Protein AF-A0A8B6D5A2-F1 (afdb_monomer_lite)

Organism: Mytilus galloprovincialis (NCBI:txid29158)

pLDDT: mean 82.29, std 14.06, range [38.5, 94.81]

Radius of gyration: 32.0 Å; chains: 1; bounding box: 74×58×94 Å

Secondary structure (DSSP, 8-state):
-----HHHHHHHHHHHHHTTS-HHHHHHHHHS----TTS-HHHHHHHHHHHHHHTT--HHHHHHHHHHHS-HHHHHHHHHH--SSHHHHHHHHHHHHHHHHH-TTTTHHHHHHHHHHHHHHHHHHHHHHHHHHHHHHHHHHHHHHTT--

Structure (mmCIF, N/CA/C/O backbone):
data_AF-A0A8B6D5A2-F1
#
_entry.id   AF-A0A8B6D5A2-F1
#
loop_
_atom_site.group_PDB
_atom_site.id
_atom_site.type_symbol
_atom_site.label_atom_id
_atom_site.label_alt_id
_atom_site.label_comp_id
_atom_site.label_asym_id
_atom_site.label_entity_id
_atom_site.label_seq_id
_atom_site.pdbx_PDB_ins_code
_atom_site.Cartn_x
_atom_site.Cartn_y
_atom_site.Cartn_z
_atom_site.occupancy
_atom_site.B_iso_or_equiv
_atom_site.auth_seq_id
_atom_site.auth_comp_id
_atom_site.auth_asym_id
_atom_site.auth_atom_id
_atom_site.pdbx_PDB_model_num
ATOM 1 N N . MET A 1 1 ? -44.779 -2.965 32.288 1.00 38.50 1 MET A N 1
ATOM 2 C CA . MET A 1 1 ? -44.177 -2.738 30.956 1.00 38.50 1 MET A CA 1
ATOM 3 C C . MET A 1 1 ? -42.713 -2.375 31.142 1.00 38.50 1 MET A C 1
ATOM 5 O O . MET A 1 1 ? -42.399 -1.238 31.474 1.00 38.50 1 MET A O 1
ATOM 9 N N . THR A 1 2 ? -41.824 -3.360 31.059 1.00 49.53 2 THR A N 1
ATOM 10 C CA . THR A 1 2 ? -40.382 -3.176 31.248 1.00 49.53 2 THR A CA 1
ATOM 11 C C . THR A 1 2 ? -39.810 -2.511 30.003 1.00 49.53 2 THR A C 1
ATOM 13 O O . THR A 1 2 ? -39.792 -3.099 28.925 1.00 49.53 2 THR A O 1
ATOM 16 N N . LYS A 1 3 ? -39.382 -1.251 30.139 1.00 54.84 3 LYS A N 1
ATOM 17 C CA . LYS A 1 3 ? -38.598 -0.562 29.112 1.00 54.84 3 LYS A CA 1
ATOM 18 C C . LYS A 1 3 ? -37.304 -1.357 28.961 1.00 54.84 3 LYS A C 1
ATOM 20 O O . LYS A 1 3 ? -36.417 -1.243 29.802 1.00 54.84 3 LYS A O 1
ATOM 25 N N . GLN A 1 4 ? -37.260 -2.253 27.977 1.00 62.84 4 GLN A N 1
ATOM 26 C CA . GLN A 1 4 ? -36.062 -3.021 27.675 1.00 62.84 4 GLN A CA 1
ATOM 27 C C . GLN A 1 4 ? -34.923 -2.024 27.492 1.00 62.84 4 GLN A C 1
ATOM 29 O O . GLN A 1 4 ? -35.067 -1.033 26.774 1.00 62.84 4 GLN A O 1
ATOM 34 N N . SER A 1 5 ? -33.852 -2.239 28.252 1.00 74.81 5 SER A N 1
ATOM 35 C CA . SER A 1 5 ? -32.746 -1.302 28.375 1.00 74.81 5 SER A CA 1
ATOM 36 C C . SER A 1 5 ? -32.260 -0.870 26.993 1.00 74.81 5 SER A C 1
ATOM 38 O O . SER A 1 5 ? -31.976 -1.717 26.145 1.00 74.81 5 SER A O 1
ATOM 40 N N . THR A 1 6 ? -32.131 0.435 26.761 1.00 80.12 6 THR A N 1
ATOM 41 C CA . THR A 1 6 ? -31.599 0.989 25.503 1.00 80.12 6 THR A CA 1
ATOM 42 C C . THR A 1 6 ? -30.229 0.401 25.159 1.00 80.12 6 THR A C 1
ATOM 44 O O . THR A 1 6 ? -29.910 0.226 23.986 1.00 80.12 6 THR A O 1
ATOM 47 N N . SER A 1 7 ? -29.456 -0.001 26.174 1.00 80.81 7 SER A N 1
ATOM 48 C CA . SER A 1 7 ? -28.190 -0.721 26.017 1.00 80.81 7 SER A CA 1
ATOM 49 C C . SER A 1 7 ? -28.343 -2.123 25.420 1.00 80.81 7 SER A C 1
ATOM 51 O O . SER A 1 7 ? -27.508 -2.529 24.618 1.00 80.81 7 SER A O 1
ATOM 53 N N . ALA A 1 8 ? -29.405 -2.858 25.759 1.00 81.62 8 ALA A N 1
ATOM 54 C CA . ALA A 1 8 ? -29.674 -4.182 25.200 1.00 81.62 8 ALA A CA 1
ATOM 55 C C . ALA A 1 8 ? -30.103 -4.081 23.730 1.00 81.62 8 ALA A C 1
ATOM 57 O O . ALA A 1 8 ? -29.672 -4.879 22.902 1.00 81.62 8 ALA A O 1
ATOM 58 N N . LEU A 1 9 ? -30.882 -3.047 23.401 1.00 84.56 9 LEU A N 1
ATOM 59 C CA . LEU A 1 9 ? -31.300 -2.761 22.031 1.00 84.56 9 LEU A CA 1
ATOM 60 C C . LEU A 1 9 ? -30.107 -2.323 21.169 1.00 84.56 9 LEU A C 1
ATOM 62 O O . LEU A 1 9 ? -29.917 -2.845 20.074 1.00 84.56 9 LEU A O 1
ATOM 66 N N . PHE A 1 10 ? -29.243 -1.445 21.691 1.00 84.56 10 PHE A N 1
ATOM 67 C CA . PHE A 1 10 ? -28.005 -1.043 21.019 1.00 84.56 10 PHE A CA 1
ATOM 68 C C . PHE A 1 10 ? -27.033 -2.213 20.829 1.00 84.56 10 PHE A C 1
ATOM 70 O O . PHE A 1 10 ? -26.410 -2.324 19.775 1.00 84.56 10 PHE A O 1
ATOM 77 N N . LYS A 1 11 ? -26.917 -3.106 21.819 1.00 84.88 11 LYS A N 1
ATOM 78 C CA . LYS A 1 11 ? -26.080 -4.306 21.729 1.00 84.88 11 LYS A CA 1
ATOM 79 C C . LYS A 1 11 ? -26.594 -5.270 20.659 1.00 84.88 11 LYS A C 1
ATOM 81 O O . LYS A 1 11 ? -25.824 -5.625 19.776 1.00 84.88 11 LYS A O 1
ATOM 86 N N . GLY A 1 12 ? -27.884 -5.616 20.679 1.00 83.56 12 GLY A N 1
ATOM 87 C CA . GLY A 1 12 ? -28.484 -6.491 19.666 1.00 83.56 12 GLY A CA 1
ATOM 88 C C . GLY A 1 12 ? -28.404 -5.901 18.254 1.00 83.56 12 GLY A C 1
ATOM 89 O O . GLY A 1 12 ? -28.083 -6.611 17.304 1.00 83.56 12 GLY A O 1
ATOM 90 N N . PHE A 1 13 ? -28.595 -4.584 18.125 1.00 81.94 13 PHE A N 1
ATOM 91 C CA . PHE A 1 13 ? -28.392 -3.867 16.866 1.00 81.94 13 PHE A CA 1
ATOM 92 C C . PHE A 1 13 ? -26.928 -3.924 16.413 1.00 81.94 13 PHE A C 1
ATOM 94 O O . PHE A 1 13 ? -26.637 -4.256 15.270 1.00 81.94 13 PHE A O 1
ATOM 101 N N . SER A 1 14 ? -25.983 -3.656 17.310 1.00 79.50 14 SER A N 1
ATOM 102 C CA . SER A 1 14 ? -24.557 -3.732 16.991 1.00 79.50 14 SER A CA 1
ATOM 103 C C . SER A 1 14 ? -24.162 -5.148 16.567 1.00 79.50 14 SER A C 1
ATOM 105 O O . SER A 1 14 ? -23.494 -5.309 15.558 1.00 79.50 14 SER A O 1
ATOM 107 N N . GLU A 1 15 ? -24.623 -6.188 17.256 1.00 79.38 15 GLU A N 1
ATOM 108 C CA . GLU A 1 15 ? -24.318 -7.584 16.919 1.00 79.38 15 GLU A CA 1
ATOM 109 C C . GLU A 1 15 ? -24.914 -8.009 15.564 1.00 79.38 15 GLU A C 1
ATOM 111 O O . GLU A 1 15 ? -24.221 -8.630 14.753 1.00 79.38 15 GLU A O 1
ATOM 116 N N . GLN A 1 16 ? -26.159 -7.625 15.260 1.00 76.38 16 GLN A N 1
ATOM 117 C CA . GLN A 1 16 ? -26.785 -7.929 13.967 1.00 76.38 16 GLN A CA 1
ATOM 118 C C . GLN A 1 16 ? -26.202 -7.123 12.804 1.00 76.38 16 GLN A C 1
ATOM 120 O O . GLN A 1 16 ? -26.057 -7.666 11.715 1.00 76.38 16 GLN A O 1
ATOM 125 N N . PHE A 1 17 ? -25.868 -5.846 13.000 1.00 71.56 17 PHE A N 1
ATOM 126 C CA . PHE A 1 17 ? -25.454 -4.974 11.897 1.00 71.56 17 PHE A CA 1
ATOM 127 C C . PHE A 1 17 ? -23.932 -4.875 11.725 1.00 71.56 17 PHE A C 1
ATOM 129 O O . PHE A 1 17 ? -23.468 -4.666 10.603 1.00 71.56 17 PHE A O 1
ATOM 136 N N . LE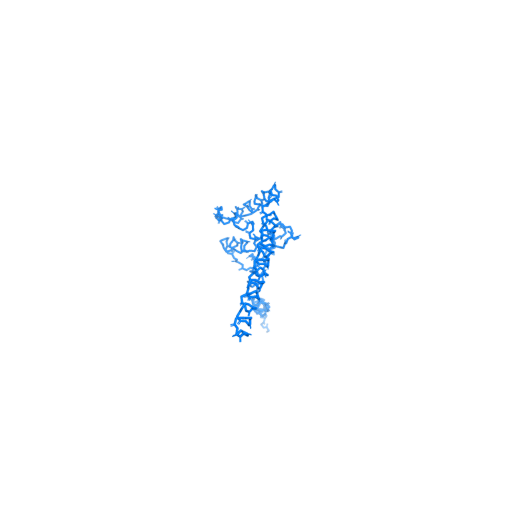U A 1 18 ? -23.130 -5.081 12.776 1.00 67.88 18 LEU A N 1
ATOM 137 C CA . LEU A 1 18 ? -21.670 -5.208 12.640 1.00 67.88 18 LEU A CA 1
ATOM 138 C C . LEU A 1 18 ? -21.273 -6.558 12.030 1.00 67.88 18 LEU A C 1
ATOM 140 O O . LEU A 1 18 ? -20.241 -6.634 11.369 1.00 67.88 18 LEU A O 1
ATOM 144 N N . SER A 1 19 ? -22.098 -7.602 12.182 1.00 62.84 19 SER A N 1
ATOM 145 C CA . SER A 1 19 ? -21.862 -8.910 11.551 1.00 62.84 19 SER A CA 1
ATOM 146 C C . SER A 1 19 ? -22.147 -8.939 10.042 1.00 62.84 19 SER A C 1
ATOM 148 O O . SER A 1 19 ? -21.672 -9.844 9.359 1.00 62.84 19 SER A O 1
ATOM 150 N N . LEU A 1 20 ? -22.847 -7.934 9.489 1.00 67.00 20 LEU A N 1
ATOM 151 C CA . LEU A 1 20 ? -23.211 -7.879 8.062 1.00 67.00 20 LEU A CA 1
ATOM 152 C C . LEU A 1 20 ? -22.012 -7.777 7.116 1.00 67.00 20 LEU A C 1
ATOM 154 O O . LEU A 1 20 ? -22.116 -8.163 5.952 1.00 67.00 20 LEU A O 1
ATOM 158 N N . ARG A 1 21 ? -20.874 -7.250 7.582 1.00 71.56 21 ARG A N 1
ATOM 159 C CA . ARG A 1 21 ? -19.615 -7.348 6.842 1.00 71.56 21 ARG A CA 1
ATOM 160 C C . ARG A 1 21 ? -18.586 -8.071 7.690 1.00 71.56 21 ARG A C 1
ATOM 162 O O . ARG A 1 21 ? -18.093 -7.484 8.651 1.00 71.56 21 ARG A O 1
ATOM 169 N N . PRO A 1 22 ? -18.225 -9.307 7.328 1.00 82.75 22 PRO A N 1
ATOM 170 C CA . PRO A 1 22 ? -17.275 -10.046 8.123 1.00 82.75 22 PRO A CA 1
ATOM 171 C C . PRO A 1 22 ? -15.889 -9.401 8.013 1.00 82.75 22 PRO A C 1
ATOM 173 O O . PRO A 1 22 ? -15.478 -8.941 6.944 1.00 82.75 22 PRO A O 1
ATOM 176 N N . THR A 1 23 ? -15.158 -9.374 9.126 1.00 84.38 23 THR A N 1
ATOM 177 C CA . THR A 1 23 ? -13.836 -8.738 9.233 1.00 84.38 23 THR A CA 1
ATOM 178 C C . THR A 1 23 ? -12.860 -9.240 8.167 1.00 84.38 23 THR A C 1
ATOM 180 O O . THR A 1 23 ? -12.144 -8.433 7.580 1.00 84.38 23 THR A O 1
ATOM 183 N N . TRP A 1 24 ? -12.901 -10.537 7.834 1.00 86.44 24 TRP A N 1
ATOM 184 C CA . TRP A 1 24 ? -12.041 -11.138 6.806 1.00 86.44 24 TRP A CA 1
ATOM 185 C C . TRP A 1 24 ? -12.204 -10.483 5.427 1.00 86.44 24 TRP A C 1
ATOM 187 O O . TRP A 1 24 ? -11.231 -10.334 4.696 1.00 86.44 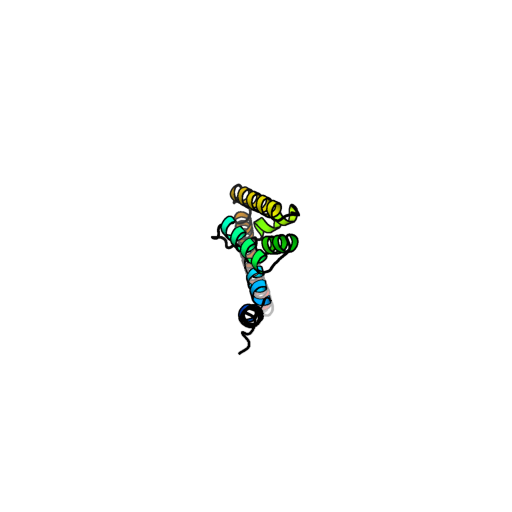24 TRP A O 1
ATOM 197 N N . MET A 1 25 ? -13.410 -10.022 5.079 1.00 90.25 25 MET A N 1
ATOM 198 C CA . MET A 1 25 ? -13.661 -9.353 3.799 1.00 90.25 25 MET A CA 1
ATOM 199 C C . MET A 1 25 ? -13.019 -7.964 3.772 1.00 90.25 25 MET A C 1
ATOM 201 O O . MET A 1 25 ? -12.493 -7.530 2.750 1.00 90.25 25 MET A O 1
ATOM 205 N N . LEU A 1 26 ? -13.038 -7.255 4.903 1.00 89.25 26 LEU A N 1
ATOM 206 C CA . LEU A 1 26 ? -12.363 -5.965 5.034 1.00 89.25 26 LEU A CA 1
ATOM 207 C C . LEU A 1 26 ? -10.836 -6.129 4.992 1.00 89.25 26 LEU A C 1
ATOM 209 O O . LEU A 1 26 ? -10.158 -5.283 4.413 1.00 89.25 26 LEU A O 1
ATOM 213 N N . GLU A 1 27 ? -10.301 -7.209 5.566 1.00 91.00 27 GLU A N 1
ATOM 214 C CA . GLU A 1 27 ? -8.875 -7.545 5.477 1.00 91.00 27 GLU A CA 1
ATOM 215 C C . GLU A 1 27 ? -8.459 -7.889 4.050 1.00 91.00 27 GLU A C 1
ATOM 217 O O . GLU A 1 27 ? -7.459 -7.365 3.562 1.00 91.00 27 GLU A O 1
ATOM 222 N N . GLN A 1 28 ? -9.250 -8.698 3.347 1.00 91.88 28 GLN A N 1
ATOM 223 C CA . GLN A 1 28 ? -9.013 -8.991 1.937 1.00 91.88 28 GLN A CA 1
ATOM 224 C C . GLN A 1 28 ? -8.961 -7.697 1.113 1.00 91.88 28 GLN A C 1
ATOM 226 O O . GLN A 1 28 ? -7.990 -7.464 0.399 1.00 91.88 28 GLN A O 1
ATOM 231 N N . GLN A 1 29 ? -9.926 -6.792 1.305 1.00 91.75 29 GLN A N 1
ATOM 232 C CA . GLN A 1 29 ? -9.942 -5.487 0.636 1.00 91.75 29 GLN A CA 1
ATOM 233 C C . GLN A 1 29 ? -8.749 -4.587 0.991 1.00 91.75 29 GLN A C 1
ATOM 235 O O . GLN A 1 29 ? -8.400 -3.704 0.210 1.00 91.75 29 GLN A O 1
ATOM 240 N N . LEU A 1 30 ? -8.159 -4.741 2.180 1.00 92.81 30 LEU A N 1
ATOM 241 C CA . LEU A 1 30 ? -6.935 -4.034 2.555 1.00 92.81 30 LEU A CA 1
ATOM 242 C C . LEU A 1 30 ? -5.733 -4.593 1.785 1.00 92.81 30 LEU A C 1
ATOM 244 O O . LEU A 1 30 ? -4.935 -3.818 1.272 1.00 92.81 30 LEU A O 1
ATOM 248 N N . TYR A 1 31 ? -5.611 -5.917 1.691 1.00 91.19 31 TYR A N 1
ATOM 249 C CA . TYR A 1 31 ? -4.454 -6.567 1.069 1.00 91.19 31 TYR A CA 1
ATOM 250 C C . TYR A 1 31 ? -4.518 -6.659 -0.459 1.00 91.19 31 TYR A C 1
ATOM 252 O O . TYR A 1 31 ? -3.474 -6.821 -1.092 1.00 91.19 31 TYR A O 1
ATOM 260 N N . GLU A 1 32 ? -5.706 -6.543 -1.050 1.00 91.69 32 GLU A N 1
ATOM 261 C CA . GLU A 1 32 ? -5.900 -6.365 -2.495 1.00 91.69 32 GLU A CA 1
ATOM 262 C C . GLU A 1 32 ? -5.592 -4.937 -2.951 1.00 91.69 32 GLU A C 1
ATOM 264 O O . GLU A 1 32 ? -5.322 -4.706 -4.129 1.00 91.69 32 GLU A O 1
ATOM 269 N N . ARG A 1 33 ? -5.622 -3.960 -2.037 1.00 90.94 33 ARG A N 1
ATOM 270 C CA . ARG A 1 33 ? -5.365 -2.569 -2.393 1.00 90.94 33 ARG A CA 1
ATOM 271 C C . ARG A 1 33 ? -3.881 -2.378 -2.707 1.00 90.94 33 ARG A C 1
ATOM 273 O O . ARG A 1 33 ? -3.039 -2.374 -1.815 1.00 90.94 33 ARG A O 1
ATOM 280 N N . SER A 1 34 ? -3.584 -2.145 -3.980 1.00 90.75 34 SER A N 1
ATOM 281 C CA . SER A 1 34 ? -2.277 -1.695 -4.461 1.00 90.75 34 SER A CA 1
ATOM 282 C C . SER A 1 34 ? -2.358 -0.283 -5.031 1.00 90.75 34 SER A C 1
ATOM 284 O O . SER A 1 34 ? -3.395 0.103 -5.572 1.00 90.75 34 SER A O 1
ATOM 286 N N . LEU A 1 35 ? -1.271 0.480 -4.937 1.00 88.12 35 LEU A N 1
ATOM 287 C CA . LEU A 1 35 ? -1.119 1.767 -5.609 1.00 88.12 35 LEU A CA 1
ATOM 288 C C . LEU A 1 35 ? -1.081 1.532 -7.127 1.00 88.12 35 LEU A C 1
ATOM 290 O O . LEU A 1 35 ? -0.185 0.849 -7.626 1.00 88.12 35 LEU A O 1
ATOM 294 N N . SER A 1 36 ? -2.069 2.064 -7.846 1.00 80.62 36 SER A N 1
ATOM 295 C CA . SER A 1 36 ? -2.100 2.020 -9.311 1.00 80.62 36 SER A CA 1
ATOM 296 C C . SER A 1 36 ? -1.168 3.082 -9.895 1.00 80.62 36 SER A C 1
ATOM 298 O O . SER A 1 36 ? -0.931 4.108 -9.263 1.00 80.62 36 SER A O 1
ATOM 300 N N . SER A 1 37 ? -0.669 2.880 -11.118 1.00 67.81 37 SER A N 1
ATOM 301 C CA . SER A 1 37 ? 0.244 3.818 -11.795 1.00 67.81 37 SER A CA 1
ATOM 302 C C . SER A 1 37 ? -0.345 5.218 -12.024 1.00 67.81 37 SER A C 1
ATOM 304 O O . SER A 1 37 ? 0.414 6.145 -12.285 1.00 67.81 37 SER A O 1
ATOM 306 N N . GLY A 1 38 ? -1.672 5.373 -11.938 1.00 69.81 38 GLY A N 1
ATOM 307 C CA . GLY A 1 38 ? -2.368 6.662 -12.035 1.00 69.81 38 GLY A CA 1
ATOM 308 C C . GLY A 1 38 ? -2.861 7.238 -10.703 1.00 69.81 38 GLY A C 1
ATOM 309 O O . GLY A 1 38 ? -3.306 8.382 -10.682 1.00 69.81 38 GLY A O 1
ATOM 310 N N . ASP A 1 39 ? -2.785 6.479 -9.606 1.00 76.25 39 ASP A N 1
ATOM 311 C CA . ASP A 1 39 ? -3.247 6.943 -8.295 1.00 76.25 39 ASP A CA 1
ATOM 312 C C . ASP A 1 39 ? -2.147 7.774 -7.618 1.00 76.25 39 ASP A C 1
ATOM 314 O O . ASP A 1 39 ? -0.967 7.411 -7.621 1.00 76.25 39 ASP A O 1
ATOM 318 N N . GLY A 1 40 ? -2.531 8.875 -6.972 1.00 86.62 40 GLY A N 1
ATOM 319 C CA . GLY A 1 40 ? -1.606 9.664 -6.162 1.00 86.62 40 GLY A CA 1
ATOM 320 C C . GLY A 1 40 ? -1.182 8.917 -4.892 1.00 86.62 40 GLY A C 1
ATOM 321 O O . GLY A 1 40 ? -2.010 8.312 -4.205 1.00 86.62 40 GLY A O 1
ATOM 322 N N . LEU A 1 41 ? 0.101 9.008 -4.522 1.00 90.38 41 LEU A N 1
ATOM 323 C CA . LEU A 1 41 ? 0.625 8.384 -3.297 1.00 90.38 41 LEU A CA 1
ATOM 324 C C . LEU A 1 41 ? -0.137 8.847 -2.042 1.00 90.38 41 LEU A C 1
ATOM 326 O O . LEU A 1 41 ? -0.436 8.034 -1.171 1.00 90.38 41 LEU A O 1
ATOM 330 N N . GLU A 1 42 ? -0.499 10.129 -1.961 1.00 91.56 42 GLU A N 1
ATOM 331 C CA . GLU A 1 42 ? -1.231 10.700 -0.819 1.00 91.56 42 GLU A CA 1
ATOM 332 C C . GLU A 1 42 ? -2.653 10.141 -0.670 1.00 91.56 42 GLU A C 1
ATOM 334 O O . GLU A 1 42 ? -3.122 9.892 0.447 1.00 91.56 42 GLU A O 1
ATOM 339 N N . GLU A 1 43 ? -3.334 9.887 -1.789 1.00 92.12 43 GLU A N 1
ATOM 340 C CA . GLU A 1 43 ? -4.661 9.271 -1.782 1.00 92.12 43 GLU A CA 1
ATOM 341 C C . GLU A 1 43 ? -4.577 7.826 -1.283 1.00 92.12 43 GLU A C 1
ATOM 343 O O . GLU A 1 43 ? -5.349 7.409 -0.415 1.00 92.12 43 GLU A O 1
ATOM 348 N N . TYR A 1 44 ? -3.571 7.084 -1.749 1.00 93.19 44 TYR A N 1
ATOM 349 C CA . TYR A 1 44 ? -3.298 5.732 -1.275 1.00 93.19 44 TYR A CA 1
ATOM 350 C C . TYR A 1 44 ? -2.943 5.689 0.218 1.00 93.19 44 TYR A C 1
ATOM 352 O O . TYR A 1 44 ? -3.497 4.864 0.947 1.00 93.19 44 TYR A O 1
ATOM 360 N N . ILE A 1 45 ? -2.085 6.594 0.706 1.00 93.56 45 ILE A N 1
ATOM 361 C CA . ILE A 1 45 ? -1.745 6.701 2.136 1.00 93.56 45 ILE A CA 1
ATOM 362 C C . ILE A 1 45 ? -3.014 6.904 2.969 1.00 93.56 45 ILE A C 1
ATOM 364 O O . ILE A 1 45 ? -3.225 6.208 3.967 1.00 93.56 45 ILE A O 1
ATOM 368 N N . THR A 1 46 ? -3.871 7.831 2.542 1.00 93.81 46 THR A N 1
ATOM 369 C CA . THR A 1 46 ? -5.118 8.154 3.243 1.00 93.81 46 THR A CA 1
ATOM 370 C C . THR A 1 46 ? -6.078 6.962 3.249 1.00 93.81 46 THR A C 1
ATOM 372 O O . THR A 1 46 ? -6.672 6.647 4.286 1.00 93.81 46 THR A O 1
ATOM 375 N N . ASP A 1 47 ? -6.207 6.249 2.126 1.00 93.19 47 ASP A N 1
ATOM 376 C CA . ASP A 1 47 ? -7.075 5.074 2.029 1.00 93.19 47 ASP A CA 1
ATOM 377 C C . ASP A 1 47 ? -6.582 3.918 2.913 1.00 93.19 47 ASP A C 1
ATOM 379 O O . ASP A 1 47 ? -7.373 3.339 3.665 1.00 93.19 47 ASP A O 1
ATOM 383 N N . ILE A 1 48 ? -5.275 3.627 2.908 1.00 94.06 48 ILE A N 1
ATOM 384 C CA . ILE A 1 48 ? -4.675 2.601 3.774 1.00 94.06 48 ILE A CA 1
ATOM 385 C C . ILE A 1 48 ? -4.862 2.957 5.249 1.00 94.06 48 ILE A C 1
ATOM 387 O O . ILE A 1 48 ? -5.340 2.121 6.017 1.00 94.06 48 ILE A O 1
ATOM 391 N N . GLN A 1 49 ? -4.585 4.201 5.655 1.00 93.69 49 GLN A N 1
ATOM 392 C CA . GLN A 1 49 ? -4.810 4.636 7.038 1.00 93.69 49 GLN A CA 1
ATOM 393 C C . GLN A 1 49 ? -6.266 4.452 7.465 1.00 93.69 49 GLN A C 1
ATOM 395 O O . GLN A 1 49 ? -6.543 3.955 8.559 1.00 93.69 49 GLN A O 1
ATOM 400 N N . ARG A 1 50 ? -7.214 4.838 6.608 1.00 93.44 50 ARG A N 1
ATOM 401 C CA . ARG A 1 50 ? -8.646 4.707 6.882 1.00 93.44 50 ARG A CA 1
ATOM 402 C C . ARG A 1 50 ? -9.058 3.242 7.047 1.00 93.44 50 ARG A C 1
ATOM 404 O O . ARG A 1 50 ? -9.819 2.924 7.962 1.00 93.44 50 ARG A O 1
ATOM 411 N N . ARG A 1 51 ? -8.553 2.346 6.195 1.00 92.75 51 ARG A N 1
ATOM 412 C CA . ARG A 1 51 ? -8.836 0.901 6.255 1.00 92.75 51 ARG A CA 1
ATOM 413 C C . ARG A 1 51 ? -8.216 0.245 7.485 1.00 92.75 51 ARG A C 1
ATOM 415 O O . ARG A 1 51 ? -8.916 -0.478 8.190 1.00 92.75 51 ARG A O 1
ATOM 422 N N . CYS A 1 52 ? -6.959 0.553 7.793 1.00 92.88 52 CYS A N 1
ATOM 423 C CA . CYS A 1 52 ? -6.278 0.041 8.982 1.00 92.88 52 CYS A CA 1
ATOM 424 C C . CYS A 1 52 ? -6.956 0.506 10.277 1.00 92.88 52 CYS A C 1
ATOM 426 O O . CYS A 1 52 ? -7.168 -0.310 11.172 1.00 92.88 52 CYS A O 1
ATOM 428 N N . LYS A 1 53 ? -7.401 1.772 10.350 1.00 91.31 53 LYS A N 1
ATOM 429 C CA . LYS A 1 53 ? -8.201 2.277 11.481 1.00 91.31 53 LYS A CA 1
ATOM 430 C C . LYS A 1 53 ? -9.520 1.524 11.643 1.00 91.31 53 LYS A C 1
ATOM 432 O O . LYS A 1 53 ? -9.902 1.207 12.762 1.00 91.31 53 LYS A O 1
ATOM 437 N N . LYS A 1 54 ? -10.204 1.208 10.539 1.00 89.38 54 LYS A N 1
ATOM 438 C CA . LYS A 1 54 ? -11.466 0.450 10.564 1.00 89.38 54 LYS A CA 1
ATOM 439 C C . LYS A 1 54 ? -11.285 -0.994 11.050 1.00 89.38 54 LYS A C 1
ATOM 441 O O . LYS A 1 54 ? -12.206 -1.560 11.628 1.00 89.38 54 LYS A O 1
ATOM 446 N N . LEU A 1 55 ? -10.117 -1.575 10.798 1.00 89.81 55 LEU A N 1
ATOM 447 C CA . LEU A 1 55 ? -9.743 -2.934 11.189 1.00 89.81 55 LEU A CA 1
ATOM 448 C C . LEU A 1 55 ? -8.999 -3.003 12.533 1.00 89.81 55 LEU A C 1
ATOM 450 O O . LEU A 1 55 ? -8.574 -4.087 12.916 1.00 89.81 55 LEU A O 1
ATOM 454 N N . PHE A 1 56 ? -8.823 -1.872 13.230 1.00 89.69 56 PHE A N 1
ATOM 455 C CA . PHE A 1 56 ? -8.055 -1.775 14.480 1.00 89.69 56 PHE A CA 1
ATOM 456 C C . PHE A 1 56 ? -6.641 -2.376 14.381 1.00 89.69 56 PHE A C 1
ATOM 458 O O . PHE A 1 56 ? -6.153 -3.006 15.317 1.00 89.69 56 PHE A O 1
ATOM 465 N N . LYS A 1 57 ? -5.979 -2.188 13.233 1.00 91.12 57 LYS A N 1
ATOM 466 C CA . LYS A 1 57 ? -4.621 -2.690 13.003 1.00 91.12 57 LYS A CA 1
ATOM 467 C C . LYS A 1 57 ? -3.594 -1.914 13.819 1.00 91.12 57 LYS A C 1
ATOM 469 O O . LYS A 1 57 ? -3.706 -0.704 14.010 1.00 91.12 57 LYS A O 1
ATOM 474 N N . THR A 1 58 ? -2.563 -2.623 14.259 1.00 92.25 58 THR A N 1
ATOM 475 C CA . THR A 1 58 ? -1.382 -2.036 14.895 1.00 92.25 58 THR A CA 1
ATOM 476 C C . THR A 1 58 ? -0.543 -1.255 13.882 1.00 92.25 58 THR A C 1
ATOM 478 O O . THR A 1 58 ? -0.664 -1.437 12.665 1.00 92.25 58 THR A O 1
ATOM 481 N N . ASP A 1 59 ? 0.359 -0.402 14.368 1.00 90.19 59 ASP A N 1
ATOM 482 C CA . ASP A 1 59 ? 1.240 0.381 13.494 1.00 90.19 59 ASP A CA 1
ATOM 483 C C . ASP A 1 59 ? 2.138 -0.523 12.631 1.00 90.19 59 ASP A C 1
ATOM 485 O O . ASP A 1 59 ? 2.288 -0.293 11.433 1.00 90.19 59 ASP A O 1
ATOM 489 N N . ARG A 1 60 ? 2.630 -1.638 13.193 1.00 91.50 60 ARG A N 1
ATOM 490 C CA . ARG A 1 60 ? 3.423 -2.642 12.459 1.00 91.50 60 ARG A CA 1
ATOM 491 C C . ARG A 1 60 ? 2.640 -3.304 11.328 1.00 91.50 60 ARG A C 1
ATOM 493 O O . ARG A 1 60 ? 3.154 -3.468 10.219 1.00 91.50 60 ARG A O 1
ATOM 500 N N . GLU A 1 61 ? 1.393 -3.685 11.591 1.00 92.44 61 GLU A N 1
ATOM 501 C CA . GLU A 1 61 ? 0.519 -4.253 10.561 1.00 92.44 61 GLU A CA 1
ATOM 502 C C . GLU A 1 61 ? 0.191 -3.217 9.485 1.00 92.44 61 GLU A C 1
ATOM 504 O O . GLU A 1 61 ? 0.154 -3.548 8.301 1.00 92.44 61 GLU A O 1
ATOM 509 N N . THR A 1 62 ? 0.015 -1.957 9.884 1.00 93.81 62 THR A N 1
ATOM 510 C CA . THR A 1 62 ? -0.256 -0.842 8.972 1.00 93.81 62 THR A CA 1
ATOM 511 C C . THR A 1 62 ? 0.928 -0.585 8.041 1.00 93.81 62 THR A C 1
ATOM 513 O O . THR A 1 62 ? 0.732 -0.465 6.832 1.00 93.81 62 THR A O 1
ATOM 516 N N . VAL A 1 63 ? 2.157 -0.583 8.567 1.00 94.50 63 VAL A N 1
ATOM 517 C CA . VAL A 1 63 ? 3.393 -0.504 7.769 1.00 94.50 63 VAL A CA 1
ATOM 518 C C . VAL A 1 63 ? 3.475 -1.672 6.786 1.00 94.50 63 VAL A C 1
ATOM 520 O O . VAL A 1 63 ? 3.714 -1.468 5.598 1.00 94.50 63 VAL A O 1
ATOM 523 N N . THR A 1 64 ? 3.211 -2.893 7.250 1.00 93.25 64 THR A N 1
ATOM 524 C CA . THR A 1 64 ? 3.275 -4.097 6.407 1.00 93.25 64 THR A CA 1
ATOM 525 C C . THR A 1 64 ? 2.248 -4.053 5.271 1.00 93.25 64 THR A C 1
ATOM 527 O O . THR A 1 64 ? 2.585 -4.330 4.119 1.00 93.25 64 THR A O 1
ATOM 530 N N . ALA A 1 65 ? 1.003 -3.672 5.576 1.00 92.88 65 ALA A N 1
ATOM 531 C CA . ALA A 1 65 ? -0.058 -3.519 4.584 1.00 92.88 65 ALA A CA 1
ATOM 532 C C . ALA A 1 65 ? 0.290 -2.438 3.551 1.00 92.88 65 ALA A C 1
ATOM 534 O O . ALA A 1 65 ? 0.151 -2.663 2.350 1.00 92.88 65 ALA A O 1
ATOM 535 N N . PHE A 1 66 ? 0.822 -1.305 4.012 1.00 94.81 66 PHE A N 1
ATOM 536 C CA . PHE A 1 66 ? 1.256 -0.214 3.148 1.00 94.81 66 PHE A CA 1
ATOM 537 C C . PHE A 1 66 ? 2.365 -0.635 2.191 1.00 94.81 66 PHE A C 1
ATOM 539 O O . PHE A 1 66 ? 2.199 -0.470 0.984 1.00 94.81 66 PHE A O 1
ATOM 546 N N . ILE A 1 67 ? 3.447 -1.230 2.706 1.00 93.75 67 ILE A N 1
ATOM 547 C CA . ILE A 1 67 ? 4.593 -1.681 1.906 1.00 93.75 67 ILE A CA 1
ATOM 548 C C . ILE A 1 67 ? 4.159 -2.710 0.859 1.00 93.75 67 ILE A C 1
ATOM 550 O O . ILE A 1 67 ? 4.619 -2.661 -0.281 1.00 93.75 67 ILE A O 1
ATOM 554 N N . ARG A 1 68 ? 3.260 -3.634 1.219 1.00 93.00 68 ARG A N 1
ATOM 555 C CA . ARG A 1 68 ? 2.782 -4.681 0.308 1.00 93.00 68 ARG A CA 1
ATOM 556 C C . ARG A 1 68 ? 2.107 -4.106 -0.935 1.00 93.00 68 ARG A C 1
ATOM 558 O O . ARG A 1 68 ? 2.372 -4.613 -2.025 1.00 93.00 68 ARG A O 1
ATOM 565 N N . GLY A 1 69 ? 1.268 -3.085 -0.763 1.00 91.94 69 GLY A N 1
ATOM 566 C CA . GLY A 1 69 ? 0.533 -2.453 -1.858 1.00 91.94 69 GLY A CA 1
ATOM 567 C C . GLY A 1 69 ? 1.337 -1.421 -2.656 1.00 91.94 69 GLY A C 1
ATOM 568 O O . GLY A 1 69 ? 0.822 -0.905 -3.644 1.00 91.94 69 GLY A O 1
ATOM 569 N N . LEU A 1 70 ? 2.589 -1.124 -2.284 1.00 92.38 70 LEU A N 1
ATOM 570 C CA . LEU A 1 70 ? 3.455 -0.253 -3.085 1.00 92.38 70 LEU A CA 1
ATOM 571 C C . LEU A 1 70 ? 3.921 -0.945 -4.383 1.00 92.38 70 LEU A C 1
ATOM 573 O O . LEU A 1 70 ? 4.141 -2.163 -4.387 1.00 92.38 70 LEU A O 1
ATOM 577 N N . PRO A 1 71 ? 4.156 -0.179 -5.469 1.00 90.31 71 PRO A N 1
ATOM 578 C CA . PRO A 1 71 ? 4.741 -0.701 -6.701 1.00 90.31 71 PRO A CA 1
ATOM 579 C C . PRO A 1 71 ? 6.123 -1.295 -6.428 1.00 90.31 71 PRO A C 1
ATOM 581 O O . PRO A 1 71 ? 6.839 -0.806 -5.556 1.00 90.31 71 PRO A O 1
ATOM 584 N N . ALA A 1 72 ? 6.527 -2.320 -7.183 1.00 88.56 72 ALA A N 1
ATOM 585 C CA . ALA A 1 72 ? 7.768 -3.055 -6.921 1.00 88.56 72 ALA A CA 1
ATOM 586 C C . ALA A 1 72 ? 9.013 -2.148 -6.836 1.00 88.56 72 ALA A C 1
ATOM 588 O O . ALA A 1 72 ? 9.832 -2.334 -5.935 1.00 88.56 72 ALA A O 1
ATOM 589 N N . SER A 1 73 ? 9.102 -1.141 -7.710 1.00 86.62 73 SER A N 1
ATOM 590 C CA . SER A 1 73 ? 10.184 -0.151 -7.751 1.00 86.62 73 SER A CA 1
ATOM 591 C C . SER A 1 73 ? 10.315 0.640 -6.444 1.00 86.62 73 SER A C 1
ATOM 593 O O . SER A 1 73 ? 11.393 0.720 -5.863 1.00 86.62 73 SER A O 1
ATOM 595 N N . VAL A 1 74 ? 9.201 1.164 -5.932 1.00 90.56 74 VAL A N 1
ATOM 596 C CA . VAL A 1 74 ? 9.146 1.915 -4.667 1.00 90.56 74 VAL A CA 1
ATOM 597 C C . VAL A 1 74 ? 9.307 0.978 -3.469 1.00 90.56 74 VAL A C 1
ATOM 599 O O . VAL A 1 74 ? 10.003 1.288 -2.504 1.00 90.56 74 VAL A O 1
ATOM 602 N N . ARG A 1 75 ? 8.672 -0.195 -3.528 1.00 92.50 75 ARG A N 1
ATOM 603 C CA . ARG A 1 75 ? 8.635 -1.178 -2.445 1.00 92.50 75 ARG A CA 1
ATOM 604 C C . ARG A 1 75 ? 10.034 -1.643 -2.054 1.00 92.50 75 ARG A C 1
ATOM 606 O O . ARG A 1 75 ? 10.334 -1.672 -0.867 1.00 92.50 75 ARG A O 1
ATOM 613 N N . LEU A 1 76 ? 10.889 -1.961 -3.027 1.00 90.75 76 LEU A N 1
ATOM 614 C CA . LEU A 1 76 ? 12.279 -2.368 -2.781 1.00 90.75 76 LEU A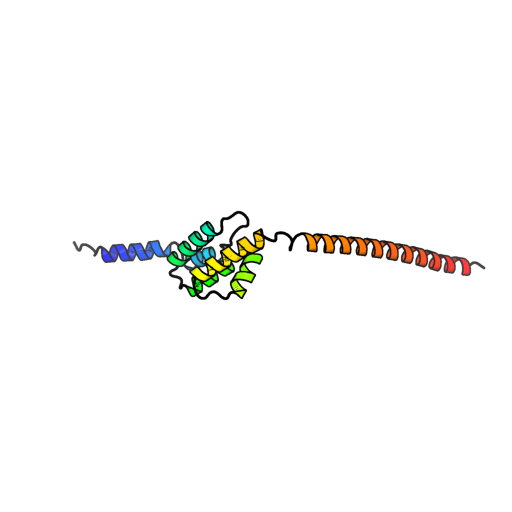 CA 1
ATOM 615 C C . LEU A 1 76 ? 13.050 -1.315 -1.974 1.00 90.75 76 LEU A C 1
ATOM 617 O O . LEU A 1 76 ? 13.695 -1.653 -0.982 1.00 90.75 76 LEU A O 1
ATOM 621 N N . PHE A 1 77 ? 12.915 -0.041 -2.345 1.00 91.50 77 PHE A N 1
ATOM 622 C CA . PHE A 1 77 ? 13.569 1.063 -1.646 1.00 91.50 77 PHE A CA 1
ATOM 623 C C . PHE A 1 77 ? 13.076 1.206 -0.201 1.00 91.50 77 PHE A C 1
ATOM 625 O O . PHE A 1 77 ? 13.872 1.348 0.727 1.00 91.50 77 PHE A O 1
ATOM 632 N N . VAL A 1 78 ? 11.760 1.128 0.010 1.00 93.06 78 VAL A N 1
ATOM 633 C CA . VAL A 1 78 ? 11.173 1.238 1.352 1.00 93.06 78 VAL A CA 1
ATOM 634 C C . VAL A 1 78 ? 11.572 0.047 2.227 1.00 93.06 78 VAL A C 1
ATOM 636 O O . VAL A 1 78 ? 11.933 0.249 3.384 1.00 93.06 78 VAL A O 1
ATOM 639 N N . LEU A 1 79 ? 11.585 -1.181 1.690 1.00 92.62 79 LEU A N 1
ATOM 640 C CA . LEU A 1 79 ? 12.075 -2.355 2.426 1.00 92.62 79 LEU A CA 1
ATOM 641 C C . LEU A 1 79 ? 13.536 -2.191 2.849 1.00 92.62 79 LEU A C 1
ATOM 643 O O . LEU A 1 79 ? 13.877 -2.518 3.983 1.00 92.62 79 LEU A O 1
ATOM 647 N N . GLN A 1 80 ? 14.387 -1.662 1.967 1.00 91.81 80 GLN A N 1
ATOM 648 C CA . GLN A 1 80 ? 15.801 -1.442 2.267 1.00 91.81 80 GLN A CA 1
ATOM 649 C C . GLN A 1 80 ? 16.004 -0.451 3.422 1.00 91.81 80 GLN A C 1
ATOM 651 O O . GLN A 1 80 ? 16.941 -0.599 4.204 1.00 91.81 80 GLN A O 1
ATOM 656 N N . LYS A 1 81 ? 15.125 0.550 3.548 1.00 90.88 81 LYS A N 1
ATOM 657 C CA . LYS A 1 81 ? 15.148 1.512 4.659 1.00 90.88 81 LYS A CA 1
ATOM 658 C C . LYS A 1 81 ? 14.634 0.935 5.978 1.00 90.88 81 LYS A C 1
ATOM 660 O O . LYS A 1 81 ? 14.973 1.480 7.020 1.00 90.88 81 LYS A O 1
ATOM 665 N N . ASN A 1 82 ? 13.887 -0.170 5.935 1.00 91.69 82 ASN A N 1
ATOM 666 C CA . ASN A 1 82 ? 13.337 -0.872 7.097 1.00 91.69 82 ASN A CA 1
ATOM 667 C C . ASN A 1 82 ? 12.640 0.070 8.108 1.00 91.69 82 ASN A C 1
ATOM 669 O O . ASN A 1 82 ? 13.092 0.198 9.251 1.00 91.69 82 ASN A O 1
ATOM 673 N N . PRO A 1 83 ? 11.560 0.757 7.688 1.00 91.50 83 PRO A N 1
ATOM 674 C CA . PRO A 1 83 ? 10.880 1.733 8.527 1.00 91.50 83 PRO A CA 1
ATOM 675 C C . PRO A 1 83 ? 10.218 1.067 9.737 1.00 91.50 83 PRO A C 1
ATOM 677 O O . PRO A 1 83 ? 9.547 0.040 9.607 1.00 91.50 83 PRO A O 1
ATOM 680 N N . LYS A 1 84 ? 10.364 1.682 10.914 1.00 91.25 84 LYS A N 1
ATOM 681 C CA . LYS A 1 84 ? 9.757 1.192 12.165 1.00 91.25 84 LYS A CA 1
ATOM 682 C C . LYS A 1 84 ? 8.328 1.685 12.344 1.00 91.25 84 LYS A C 1
ATOM 684 O O . LYS A 1 84 ? 7.490 0.950 12.864 1.00 91.25 84 LYS A O 1
ATOM 689 N N . ASP A 1 85 ? 8.076 2.901 11.869 1.00 93.31 85 ASP A N 1
ATOM 690 C CA . ASP A 1 85 ? 6.812 3.606 12.033 1.00 93.31 85 ASP A CA 1
ATOM 691 C C . ASP A 1 85 ? 6.166 3.919 10.684 1.00 93.31 85 ASP A C 1
ATOM 693 O O . ASP A 1 85 ? 6.827 4.068 9.650 1.00 93.31 85 ASP A O 1
ATOM 697 N N . PHE A 1 86 ? 4.849 4.123 10.702 1.00 92.12 86 PHE A N 1
ATOM 698 C CA . PHE A 1 86 ? 4.106 4.452 9.488 1.00 92.12 86 PHE A CA 1
ATOM 699 C C . PHE A 1 86 ? 4.573 5.759 8.829 1.00 92.12 86 PHE A C 1
ATOM 701 O O . PHE A 1 86 ? 4.640 5.865 7.605 1.00 92.12 86 PHE A O 1
ATOM 708 N N . LYS A 1 87 ? 4.955 6.756 9.636 1.00 93.38 87 LYS A N 1
ATOM 709 C CA . LYS A 1 87 ? 5.471 8.043 9.141 1.00 93.38 87 LYS A CA 1
ATOM 710 C C . LYS A 1 87 ? 6.790 7.887 8.384 1.00 93.38 87 LYS A C 1
ATOM 712 O O . LYS A 1 87 ? 6.972 8.513 7.344 1.00 93.38 87 LYS A O 1
ATOM 717 N N . GLU A 1 88 ? 7.682 7.042 8.889 1.00 93.94 88 GLU A N 1
ATOM 718 C CA . GLU A 1 88 ? 8.978 6.764 8.266 1.00 93.94 88 GLU A CA 1
ATOM 719 C C . GLU A 1 88 ? 8.799 6.011 6.940 1.00 93.94 88 GLU A C 1
ATOM 721 O O . GLU A 1 88 ? 9.464 6.317 5.946 1.00 93.94 88 GLU A O 1
ATOM 726 N N . ALA A 1 89 ? 7.831 5.089 6.888 1.00 93.62 89 ALA A N 1
ATOM 727 C CA . ALA A 1 89 ? 7.465 4.391 5.660 1.00 93.62 89 ALA A CA 1
ATOM 728 C C . ALA A 1 89 ? 6.952 5.361 4.580 1.00 93.62 89 ALA A C 1
ATOM 730 O O . ALA A 1 89 ? 7.362 5.257 3.424 1.00 93.62 89 ALA A O 1
ATOM 731 N N . ILE A 1 90 ? 6.119 6.341 4.955 1.00 94.06 90 ILE A N 1
ATOM 732 C CA . ILE A 1 90 ? 5.642 7.390 4.038 1.00 94.06 90 ILE A CA 1
ATOM 733 C C . ILE A 1 90 ? 6.806 8.226 3.501 1.00 94.06 90 ILE A C 1
ATOM 735 O O . ILE A 1 90 ? 6.910 8.430 2.294 1.00 94.06 90 ILE A O 1
ATOM 739 N N . GLN A 1 91 ? 7.683 8.715 4.381 1.00 94.50 91 GLN A N 1
ATOM 740 C CA . GLN A 1 91 ? 8.826 9.540 3.977 1.00 94.50 91 GLN A CA 1
ATOM 741 C C . GLN A 1 91 ? 9.751 8.785 3.019 1.00 94.50 91 GLN A C 1
ATOM 743 O O . GLN A 1 91 ? 10.157 9.325 1.992 1.00 94.50 91 GLN A O 1
ATOM 748 N N . SER A 1 92 ? 10.018 7.513 3.316 1.00 93.50 92 SER A N 1
ATOM 749 C CA . SER A 1 92 ? 10.816 6.642 2.454 1.00 93.50 92 SER A CA 1
ATOM 750 C C . SER A 1 92 ? 10.155 6.427 1.091 1.00 93.50 92 SER A C 1
ATOM 752 O O . SER A 1 92 ? 10.839 6.449 0.071 1.00 93.50 92 SER A O 1
ATOM 754 N N . ALA A 1 93 ? 8.830 6.257 1.055 1.00 92.50 93 ALA A N 1
ATOM 755 C CA . ALA A 1 93 ? 8.079 6.090 -0.187 1.00 92.50 93 ALA A CA 1
ATOM 756 C C . ALA A 1 93 ? 8.070 7.366 -1.048 1.00 92.50 93 ALA A C 1
ATOM 758 O O . ALA A 1 93 ? 8.212 7.273 -2.266 1.00 92.50 93 ALA A O 1
ATOM 759 N N . ARG A 1 94 ? 7.957 8.550 -0.430 1.00 93.69 94 ARG A N 1
ATOM 760 C CA . ARG A 1 94 ? 8.057 9.844 -1.130 1.00 93.69 94 ARG A CA 1
ATOM 761 C C . ARG A 1 94 ? 9.438 10.031 -1.752 1.00 93.69 94 ARG A C 1
ATOM 763 O O . ARG A 1 94 ? 9.542 10.283 -2.947 1.00 93.69 94 ARG A O 1
ATOM 770 N N . LEU A 1 95 ? 10.492 9.781 -0.974 1.00 92.38 95 LEU A N 1
ATOM 771 C CA . LEU A 1 95 ? 11.873 9.862 -1.451 1.00 92.38 95 LEU A CA 1
ATOM 772 C C . LEU A 1 95 ? 12.148 8.881 -2.605 1.00 92.38 95 LEU A C 1
ATOM 774 O O . LEU A 1 95 ? 12.843 9.207 -3.568 1.00 92.38 95 LEU A O 1
ATOM 778 N N . ALA A 1 96 ? 11.583 7.675 -2.533 1.00 90.88 96 ALA A N 1
ATOM 779 C CA . ALA A 1 96 ? 11.653 6.702 -3.618 1.00 90.88 96 ALA A CA 1
ATOM 780 C C . ALA A 1 96 ? 10.967 7.210 -4.898 1.00 90.88 96 ALA A C 1
ATOM 782 O O . ALA A 1 96 ? 11.536 7.088 -5.976 1.00 90.88 96 ALA A O 1
ATOM 783 N N . GLN A 1 97 ? 9.771 7.801 -4.805 1.00 88.25 97 GLN A N 1
ATOM 784 C CA . GLN A 1 97 ? 9.094 8.359 -5.981 1.00 88.25 97 GLN A CA 1
ATOM 785 C C . GLN A 1 97 ? 9.867 9.527 -6.595 1.00 88.25 97 GLN A C 1
ATOM 787 O O . GLN A 1 97 ? 10.013 9.579 -7.813 1.00 88.25 97 GLN A O 1
ATOM 792 N N . GLU A 1 98 ? 10.399 10.425 -5.768 1.00 87.44 98 GLU A N 1
ATOM 793 C CA . GLU A 1 98 ? 11.208 11.558 -6.227 1.00 87.44 98 GLU A CA 1
ATOM 794 C C . GLU A 1 98 ? 12.495 11.087 -6.919 1.00 87.44 98 GLU A C 1
ATOM 796 O O . GLU A 1 98 ? 12.829 11.561 -8.004 1.00 87.44 98 GLU A O 1
ATOM 801 N N . SER A 1 99 ? 13.194 10.108 -6.338 1.00 85.38 99 SER A N 1
ATOM 802 C CA . SER A 1 99 ? 14.405 9.541 -6.948 1.00 85.38 99 SER A CA 1
ATOM 803 C C . SER A 1 99 ? 14.120 8.782 -8.248 1.00 85.38 99 SER A C 1
ATOM 805 O O . SER A 1 99 ? 14.867 8.934 -9.211 1.00 85.38 99 SER A O 1
ATOM 807 N N . LEU A 1 100 ? 13.024 8.021 -8.324 1.00 80.31 100 LEU A N 1
ATOM 808 C CA . LEU A 1 100 ? 12.605 7.343 -9.557 1.00 80.31 100 LEU A CA 1
ATOM 809 C C . LEU A 1 100 ? 12.201 8.339 -10.654 1.00 80.31 100 LEU A C 1
ATOM 811 O O . LEU A 1 100 ? 12.512 8.122 -11.822 1.00 80.31 100 LEU A O 1
ATOM 815 N N . ALA A 1 101 ? 11.551 9.446 -10.289 1.00 76.94 101 ALA A N 1
ATOM 816 C CA . ALA A 1 101 ? 11.215 10.519 -11.223 1.00 76.94 101 ALA A CA 1
ATOM 817 C C . ALA A 1 101 ? 12.463 11.258 -11.739 1.00 76.94 101 ALA A C 1
ATOM 819 O O . ALA A 1 101 ? 12.492 11.676 -12.895 1.00 76.94 101 ALA A O 1
ATOM 820 N N . ALA A 1 102 ? 13.503 11.389 -10.910 1.00 74.75 102 ALA A N 1
ATOM 821 C CA . ALA A 1 102 ? 14.771 12.006 -11.299 1.00 74.75 102 ALA A CA 1
ATOM 822 C C . ALA A 1 102 ? 15.589 11.149 -12.285 1.00 74.75 102 ALA A C 1
ATOM 824 O O . ALA A 1 102 ? 16.388 11.694 -13.047 1.00 74.75 102 ALA A O 1
ATOM 825 N N . PHE A 1 103 ? 15.380 9.826 -12.307 1.00 64.81 103 PHE A N 1
ATOM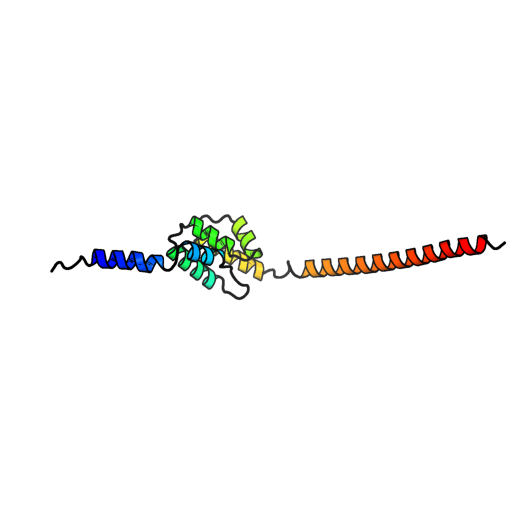 826 C CA . PHE A 1 103 ? 16.113 8.891 -13.167 1.00 64.81 103 PHE A CA 1
ATOM 827 C C . PHE A 1 103 ? 15.166 7.921 -13.903 1.00 64.81 103 PHE A C 1
ATOM 829 O O . PHE A 1 103 ? 15.121 6.732 -13.584 1.00 64.81 103 PHE A O 1
ATOM 836 N N . PRO A 1 104 ? 14.437 8.381 -14.937 1.00 58.09 104 PRO A N 1
ATOM 837 C CA . PRO A 1 104 ? 13.478 7.552 -15.679 1.00 58.09 104 PRO A CA 1
ATOM 838 C C . PRO A 1 104 ? 14.122 6.470 -16.574 1.00 58.09 104 PRO A C 1
ATOM 840 O O . PRO A 1 104 ? 13.427 5.782 -17.318 1.00 58.09 104 PRO A O 1
ATOM 843 N N . SER A 1 105 ? 15.448 6.315 -16.556 1.00 54.12 105 SER A N 1
ATOM 844 C CA . SER A 1 105 ? 16.209 5.602 -17.589 1.00 54.12 105 SER A CA 1
ATOM 845 C C . SER A 1 105 ? 16.490 4.117 -17.327 1.00 54.12 105 SER A C 1
ATOM 847 O O . SER A 1 105 ? 17.064 3.473 -18.203 1.00 54.12 105 SER A O 1
ATOM 849 N N . PHE A 1 106 ? 16.101 3.532 -16.187 1.00 53.59 106 PHE A N 1
ATOM 850 C CA . PHE A 1 106 ? 16.583 2.181 -15.853 1.00 53.59 106 PHE A CA 1
ATOM 851 C C . PHE A 1 106 ? 15.774 1.007 -16.446 1.00 53.59 106 PHE A C 1
ATOM 853 O O . PHE A 1 106 ? 16.344 -0.065 -16.633 1.00 53.59 106 PHE A O 1
ATOM 860 N N . ASP A 1 107 ? 14.497 1.178 -16.814 1.00 53.62 107 ASP A N 1
ATOM 861 C CA . ASP A 1 107 ? 13.645 0.023 -17.188 1.00 53.62 107 ASP A CA 1
ATOM 862 C C . ASP A 1 107 ? 13.389 -0.144 -18.701 1.00 53.62 107 ASP A C 1
ATOM 864 O O . ASP A 1 107 ? 13.217 -1.2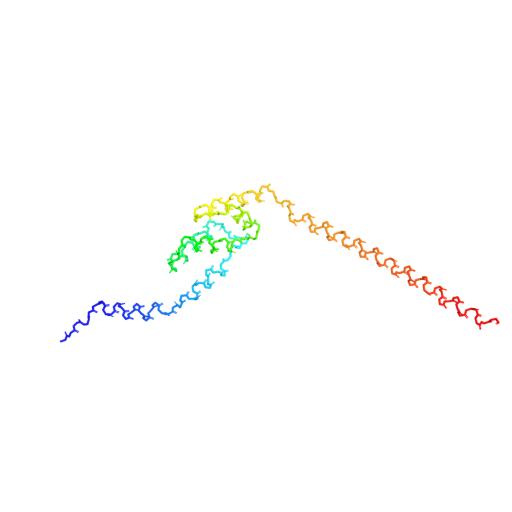58 -19.202 1.00 53.62 107 ASP A O 1
ATOM 868 N N . THR A 1 108 ? 13.418 0.939 -19.483 1.00 53.72 108 THR A N 1
ATOM 869 C CA . THR A 1 108 ? 13.044 0.873 -20.912 1.00 53.72 108 THR A CA 1
ATOM 870 C C . THR A 1 108 ? 14.238 0.601 -21.836 1.00 53.72 108 THR A C 1
ATOM 872 O O . THR A 1 108 ? 14.082 -0.027 -22.883 1.00 53.72 108 THR A O 1
ATOM 875 N N . GLY A 1 109 ? 15.450 1.031 -21.468 1.00 51.28 109 GLY A N 1
ATOM 876 C CA . GLY A 1 109 ? 16.647 0.841 -22.300 1.00 51.28 109 GLY A CA 1
ATOM 877 C C . GLY A 1 109 ? 17.117 -0.615 -22.347 1.00 51.28 109 GLY A C 1
ATOM 878 O O . GLY A 1 109 ? 17.357 -1.161 -23.422 1.00 51.28 109 GLY A O 1
ATOM 879 N N . SER A 1 110 ? 17.168 -1.271 -21.186 1.00 56.94 110 SER A N 1
ATOM 880 C CA . SER A 1 110 ? 17.663 -2.645 -21.040 1.00 56.94 110 SER A CA 1
ATOM 881 C C . SER A 1 110 ? 16.789 -3.663 -21.778 1.00 56.94 110 SER A C 1
ATOM 883 O O . SER A 1 110 ? 17.313 -4.549 -22.446 1.00 56.94 110 SER A O 1
ATOM 885 N N . ASN A 1 111 ? 15.462 -3.502 -21.738 1.00 62.03 111 ASN A N 1
ATOM 886 C CA . ASN A 1 111 ? 14.541 -4.393 -22.447 1.00 62.03 111 ASN A CA 1
ATOM 887 C C . ASN A 1 111 ? 14.664 -4.271 -23.974 1.00 62.03 111 ASN A C 1
ATOM 889 O O . ASN A 1 111 ? 14.643 -5.285 -24.665 1.00 62.03 111 ASN A O 1
ATOM 893 N N . ASN A 1 112 ? 14.863 -3.059 -24.504 1.00 69.81 112 ASN A N 1
ATOM 894 C CA . ASN A 1 112 ? 15.065 -2.864 -25.942 1.00 69.81 112 ASN A CA 1
ATOM 895 C C . ASN A 1 112 ? 16.399 -3.447 -26.424 1.00 69.81 112 ASN A C 1
ATOM 897 O O . ASN A 1 112 ? 16.435 -4.098 -27.462 1.00 69.81 112 ASN A O 1
ATOM 901 N N . ILE A 1 113 ? 17.479 -3.273 -25.656 1.00 77.00 113 ILE A N 1
ATOM 902 C CA . ILE A 1 113 ? 18.793 -3.837 -26.001 1.00 77.00 113 ILE A CA 1
ATOM 903 C C . ILE A 1 113 ? 18.747 -5.369 -25.960 1.00 77.00 113 ILE A C 1
ATOM 905 O O . ILE A 1 113 ? 19.231 -6.020 -26.881 1.00 77.00 113 ILE A O 1
ATOM 909 N N . ILE A 1 114 ? 18.123 -5.956 -24.932 1.00 79.19 114 ILE A N 1
ATOM 910 C CA . ILE A 1 114 ? 17.970 -7.414 -24.828 1.00 79.19 114 ILE A CA 1
ATOM 911 C C . ILE A 1 114 ? 17.132 -7.952 -25.993 1.00 79.19 114 ILE A C 1
ATOM 913 O O . ILE A 1 114 ? 17.518 -8.953 -26.591 1.00 79.19 114 ILE A O 1
ATOM 917 N N . GLN A 1 115 ? 16.029 -7.290 -26.362 1.00 78.25 115 GLN A N 1
ATOM 918 C CA . GLN A 1 115 ? 15.223 -7.716 -27.511 1.00 78.25 115 GLN A CA 1
ATOM 919 C C . GLN A 1 115 ? 15.961 -7.573 -28.844 1.00 78.25 115 GLN A C 1
ATOM 921 O O . GLN A 1 115 ? 15.847 -8.456 -29.693 1.00 78.25 115 GLN A O 1
ATOM 926 N N . GLN A 1 116 ? 16.748 -6.511 -29.013 1.00 83.50 116 GLN A N 1
ATOM 927 C CA . GLN A 1 116 ? 17.549 -6.307 -30.215 1.00 83.50 116 GLN A CA 1
ATOM 928 C C . GLN A 1 116 ? 18.613 -7.403 -30.366 1.00 83.50 116 GLN A C 1
ATOM 930 O O . GLN A 1 116 ? 18.678 -8.049 -31.411 1.00 83.50 116 GLN A O 1
ATOM 935 N N . THR A 1 117 ? 19.372 -7.685 -29.303 1.00 87.44 117 THR A N 1
ATOM 936 C CA . THR A 1 117 ? 20.367 -8.767 -29.288 1.00 87.44 117 THR A CA 1
ATOM 937 C C . THR A 1 117 ? 19.718 -10.128 -29.533 1.00 87.44 117 THR A C 1
ATOM 939 O O . THR A 1 117 ? 20.257 -10.946 -30.276 1.00 87.44 117 THR A O 1
ATOM 942 N N . LEU A 1 118 ? 18.541 -10.387 -28.951 1.00 87.81 118 LEU A N 1
ATOM 943 C CA . LEU A 1 118 ? 17.825 -11.648 -29.155 1.00 87.81 118 LEU A CA 1
ATOM 944 C C . LEU A 1 118 ? 17.431 -11.840 -30.627 1.00 87.81 118 LEU A C 1
ATOM 946 O O . LEU A 1 118 ? 17.551 -12.942 -31.160 1.00 87.81 118 LEU A O 1
ATOM 950 N N . LYS A 1 119 ? 16.990 -10.765 -31.289 1.00 90.81 119 LYS A N 1
ATOM 951 C CA . LYS A 1 119 ? 16.605 -10.785 -32.701 1.00 90.81 119 LYS A CA 1
ATOM 952 C C . LYS A 1 119 ? 17.807 -11.032 -33.617 1.00 90.81 119 LYS A C 1
ATOM 954 O O . LYS A 1 119 ? 17.728 -11.895 -34.487 1.00 90.81 119 LYS A O 1
ATOM 959 N N . GLU A 1 120 ? 18.931 -10.359 -33.372 1.00 93.38 120 GLU A N 1
ATOM 960 C CA . GLU A 1 120 ? 20.181 -10.604 -34.111 1.00 93.38 120 GLU A CA 1
ATOM 961 C C . GLU A 1 120 ? 20.656 -12.057 -33.968 1.00 93.38 120 GLU A C 1
ATOM 963 O O . GLU A 1 120 ? 21.055 -12.686 -34.951 1.00 93.38 120 GLU A O 1
ATOM 968 N N . GLN A 1 121 ? 20.556 -12.641 -32.768 1.00 91.44 121 GLN A N 1
ATOM 969 C CA . GLN A 1 121 ? 20.913 -14.050 -32.574 1.00 91.44 121 GLN A CA 1
ATOM 970 C C . GLN A 1 121 ? 19.980 -15.010 -33.322 1.00 91.44 121 GLN A C 1
ATOM 972 O O . GLN A 1 121 ? 20.442 -16.014 -33.866 1.00 91.44 121 GLN A O 1
ATOM 977 N N . GLN A 1 122 ? 18.681 -14.714 -33.390 1.00 91.81 122 GLN A N 1
ATOM 978 C CA . GLN A 1 122 ? 17.723 -15.533 -34.138 1.00 91.81 122 GLN A CA 1
ATOM 979 C C . GLN A 1 122 ? 18.013 -15.529 -35.644 1.00 91.81 122 GLN A C 1
ATOM 981 O O . GLN A 1 122 ? 17.959 -16.585 -36.277 1.00 91.81 122 GLN A O 1
ATOM 986 N N . GLU A 1 123 ? 18.367 -14.375 -36.210 1.00 94.00 123 GLU A N 1
ATOM 987 C CA . GLU A 1 123 ? 18.734 -14.248 -37.626 1.00 94.00 123 GLU A CA 1
ATOM 988 C C . GLU A 1 123 ? 20.017 -15.033 -37.950 1.00 94.00 123 GLU A C 1
ATOM 990 O O . GLU A 1 123 ? 20.067 -15.769 -38.941 1.00 94.00 123 GLU A O 1
ATOM 995 N N . ALA A 1 124 ? 21.023 -14.977 -37.071 1.00 93.44 124 ALA A N 1
ATOM 996 C CA . ALA A 1 124 ? 22.249 -15.760 -37.222 1.00 93.44 124 ALA A CA 1
ATOM 997 C C . ALA A 1 124 ? 21.987 -17.279 -37.193 1.00 93.44 124 ALA A C 1
ATOM 999 O O . ALA A 1 124 ? 22.521 -18.021 -38.022 1.00 93.44 124 ALA A O 1
ATOM 1000 N N . ILE A 1 125 ? 21.129 -17.754 -36.281 1.00 92.94 125 ILE A N 1
ATOM 1001 C CA . ILE A 1 125 ? 20.759 -19.177 -36.194 1.00 92.94 125 ILE A CA 1
ATOM 1002 C C . ILE A 1 125 ? 20.021 -19.632 -37.458 1.00 92.94 125 ILE A C 1
ATOM 1004 O O . ILE A 1 125 ? 20.273 -20.736 -37.950 1.00 92.94 125 ILE A O 1
ATOM 1008 N N . GLN A 1 126 ? 19.140 -18.801 -38.021 1.00 93.50 126 GLN A N 1
ATOM 1009 C CA . GLN A 1 126 ? 18.441 -19.134 -39.265 1.00 93.50 126 GLN A CA 1
ATOM 1010 C C . GLN A 1 126 ? 19.401 -19.267 -40.450 1.00 93.50 126 GLN A C 1
ATOM 1012 O O . GLN A 1 126 ? 19.299 -20.232 -41.209 1.00 93.50 126 GLN A O 1
ATOM 1017 N N . LEU A 1 127 ? 20.361 -18.348 -40.585 1.00 93.50 127 LEU A N 1
ATOM 1018 C CA . LEU A 1 127 ? 21.380 -18.415 -41.636 1.00 93.50 127 LEU A CA 1
ATOM 1019 C C . LEU A 1 127 ? 22.238 -19.676 -41.514 1.00 93.50 127 LEU A C 1
ATOM 1021 O O . LEU A 1 127 ? 22.408 -20.396 -42.497 1.00 93.50 127 LEU A O 1
ATOM 1025 N N . LEU A 1 128 ? 22.708 -19.990 -40.304 1.00 91.31 128 LEU A N 1
ATOM 1026 C CA . LEU A 1 128 ? 23.464 -21.218 -40.050 1.00 91.31 128 LEU A CA 1
ATOM 1027 C C . LEU A 1 128 ? 22.641 -22.469 -40.378 1.00 91.31 128 LEU A C 1
ATOM 1029 O O . LEU A 1 128 ? 23.152 -23.398 -40.999 1.00 91.31 128 LEU A O 1
ATOM 1033 N N . THR A 1 129 ? 21.355 -22.481 -40.020 1.00 93.81 129 THR A N 1
ATOM 1034 C CA . THR A 1 129 ? 20.450 -23.601 -40.325 1.00 93.81 129 THR A CA 1
ATOM 1035 C C . THR A 1 129 ? 20.312 -23.804 -41.832 1.00 93.81 129 THR A C 1
ATOM 1037 O O . THR A 1 129 ? 20.363 -24.938 -42.308 1.00 93.81 129 THR A O 1
ATOM 1040 N N . LYS A 1 130 ? 20.196 -22.711 -42.594 1.00 93.31 130 LYS A N 1
ATOM 1041 C CA . LYS A 1 130 ? 20.115 -22.753 -44.055 1.00 93.31 130 LYS A CA 1
ATOM 1042 C C . LYS A 1 130 ? 21.412 -23.272 -44.685 1.00 93.31 130 LYS A C 1
ATOM 1044 O O . LYS A 1 130 ? 21.349 -24.189 -45.497 1.00 93.31 130 LYS A O 1
ATOM 1049 N N . SER A 1 131 ? 22.579 -22.780 -44.257 1.00 92.50 131 SER A N 1
ATOM 1050 C CA . SER A 1 131 ? 23.869 -23.313 -44.727 1.00 92.50 131 SER A CA 1
ATOM 1051 C C . SER A 1 131 ? 24.028 -24.805 -44.425 1.00 92.50 131 SER A C 1
ATOM 1053 O O . SER A 1 131 ? 24.516 -25.553 -45.266 1.00 92.50 131 SER A O 1
ATOM 1055 N N . ILE A 1 132 ? 23.587 -25.272 -43.253 1.00 89.62 132 ILE A N 1
ATOM 1056 C CA . ILE A 1 132 ? 23.643 -26.699 -42.901 1.00 89.62 132 ILE A CA 1
ATOM 1057 C C . ILE A 1 132 ? 22.728 -27.538 -43.808 1.00 89.62 132 ILE A C 1
ATOM 1059 O O . ILE A 1 132 ? 23.106 -28.643 -44.197 1.00 89.62 132 ILE A O 1
ATOM 1063 N N . GLN A 1 133 ? 21.541 -27.037 -44.164 1.00 86.50 133 GLN A N 1
ATOM 1064 C CA . GLN A 1 133 ? 20.643 -27.713 -45.108 1.00 86.50 133 GLN A CA 1
ATOM 1065 C C . GLN A 1 133 ? 21.247 -27.802 -46.513 1.00 86.50 133 GLN A C 1
ATOM 1067 O O . GLN A 1 133 ? 21.154 -28.851 -47.146 1.00 86.50 133 GLN A O 1
ATOM 1072 N N . GLU A 1 134 ? 21.893 -26.733 -46.980 1.00 86.19 134 GLU A N 1
ATOM 1073 C CA . GLU A 1 134 ? 22.573 -26.704 -48.279 1.00 86.19 134 GLU A CA 1
ATOM 1074 C C . GLU A 1 134 ? 23.749 -27.694 -48.326 1.00 86.19 134 GLU A C 1
ATOM 1076 O O . GLU A 1 134 ? 23.891 -28.431 -49.301 1.00 86.19 134 GLU A O 1
ATOM 1081 N N . ILE A 1 135 ? 24.541 -27.789 -47.250 1.00 83.06 135 ILE A N 1
ATOM 1082 C CA . ILE A 1 135 ? 25.638 -28.767 -47.141 1.00 83.06 135 ILE A CA 1
ATOM 1083 C C . ILE A 1 135 ? 25.098 -30.203 -47.131 1.00 83.06 135 ILE A C 1
ATOM 1085 O O . ILE A 1 135 ? 25.625 -31.052 -47.844 1.00 83.06 135 ILE A O 1
ATOM 1089 N N . LYS A 1 136 ? 24.023 -30.481 -46.380 1.00 81.88 136 LYS A N 1
ATOM 1090 C CA . LYS A 1 136 ? 23.385 -31.809 -46.385 1.00 81.88 136 LYS A CA 1
ATOM 1091 C C . LYS A 1 136 ? 22.849 -32.197 -47.762 1.00 81.88 136 LYS A C 1
ATOM 1093 O O . LYS A 1 136 ? 23.069 -33.318 -48.195 1.00 81.88 136 LYS A O 1
ATOM 1098 N N . ALA A 1 137 ? 22.202 -31.272 -48.470 1.00 75.62 137 ALA A N 1
ATOM 1099 C CA . ALA A 1 137 ? 21.696 -31.533 -49.816 1.00 75.62 137 ALA A CA 1
ATOM 1100 C C . ALA A 1 137 ? 22.822 -31.828 -50.828 1.00 75.62 137 ALA A C 1
ATOM 1102 O O . ALA A 1 137 ? 22.624 -32.612 -51.756 1.00 75.62 137 ALA A O 1
ATOM 1103 N N . ALA A 1 138 ? 24.001 -31.224 -50.650 1.00 71.75 138 ALA A N 1
ATOM 1104 C CA . ALA A 1 138 ? 25.177 -31.504 -51.471 1.00 71.75 138 ALA A CA 1
ATOM 1105 C C . ALA A 1 138 ? 25.803 -32.880 -51.169 1.00 71.75 138 ALA A C 1
ATOM 1107 O O . ALA A 1 138 ? 26.242 -33.559 -52.097 1.00 71.75 138 ALA A O 1
ATOM 1108 N N . ASP A 1 139 ? 25.808 -33.305 -49.903 1.00 68.50 139 ASP A N 1
ATOM 1109 C CA . ASP A 1 139 ? 26.334 -34.610 -49.471 1.00 68.50 139 ASP A CA 1
ATOM 1110 C C . ASP A 1 139 ? 25.410 -35.764 -49.912 1.00 68.50 139 ASP A C 1
ATOM 1112 O O . ASP A 1 139 ? 25.853 -36.735 -50.529 1.00 68.50 139 ASP A O 1
ATOM 1116 N N . ASP A 1 140 ? 24.093 -35.591 -49.749 1.00 62.12 140 ASP A N 1
ATOM 1117 C CA . ASP A 1 140 ? 23.090 -36.545 -50.236 1.00 62.12 140 ASP A CA 1
ATOM 1118 C C . ASP A 1 140 ? 23.130 -36.670 -51.773 1.00 62.12 140 ASP A C 1
ATOM 1120 O O . ASP A 1 140 ? 22.954 -37.763 -52.311 1.00 62.12 140 ASP A O 1
ATOM 1124 N N . GLY A 1 141 ? 23.418 -35.573 -52.487 1.00 58.53 141 GLY A N 1
ATOM 1125 C CA . GLY A 1 141 ? 23.599 -35.536 -53.943 1.00 58.53 141 GLY A CA 1
ATOM 1126 C C . GLY A 1 141 ? 24.872 -36.232 -54.448 1.00 58.53 141 GLY A C 1
ATOM 1127 O O . GLY A 1 141 ? 24.876 -36.783 -55.553 1.00 58.53 141 GLY A O 1
ATOM 1128 N N . ALA A 1 142 ? 25.942 -36.255 -53.648 1.00 55.84 142 ALA A N 1
ATOM 1129 C CA . ALA A 1 142 ? 27.189 -36.940 -53.986 1.00 55.84 142 ALA A CA 1
ATOM 1130 C C . ALA A 1 142 ? 27.048 -38.472 -53.897 1.00 55.84 142 ALA A C 1
ATOM 1132 O O . ALA A 1 142 ? 27.560 -39.192 -54.759 1.00 55.84 142 ALA A O 1
ATOM 1133 N N . CYS A 1 143 ? 26.278 -38.981 -52.929 1.00 51.44 143 CYS A N 1
ATOM 1134 C CA . CYS A 1 143 ? 26.016 -40.418 -52.795 1.00 51.44 143 CYS A CA 1
ATOM 1135 C C . CYS A 1 143 ? 25.213 -41.011 -53.968 1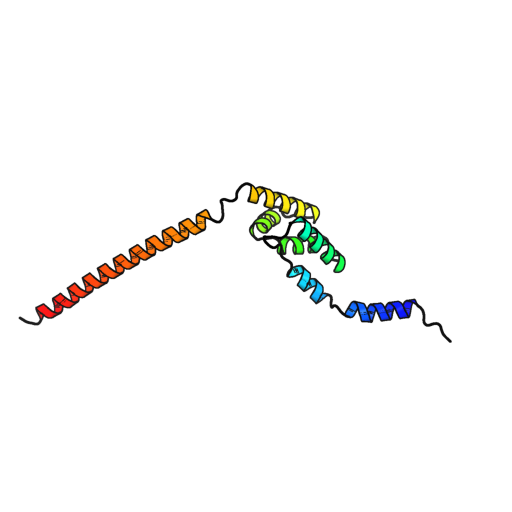.00 51.44 143 CYS A C 1
ATOM 1137 O O . CYS A 1 143 ? 25.429 -42.167 -54.329 1.00 51.44 143 CYS A O 1
ATOM 1139 N N . ILE A 1 144 ? 24.325 -40.239 -54.605 1.00 53.44 144 ILE A N 1
ATOM 1140 C CA . ILE A 1 144 ? 23.500 -40.729 -55.731 1.00 53.44 144 ILE A CA 1
ATOM 1141 C C . ILE A 1 144 ? 24.316 -40.886 -57.023 1.00 53.44 144 ILE A C 1
ATOM 1143 O O . ILE A 1 144 ? 24.026 -41.765 -57.834 1.00 53.44 144 ILE A O 1
ATOM 1147 N N . ASN A 1 145 ? 25.347 -40.057 -57.215 1.00 54.19 145 ASN A N 1
ATOM 1148 C CA . ASN A 1 145 ? 26.181 -40.076 -58.420 1.00 54.19 145 ASN A CA 1
ATOM 1149 C C . ASN A 1 145 ? 27.320 -41.107 -58.351 1.00 54.19 145 ASN A C 1
ATOM 1151 O O . ASN A 1 145 ? 27.787 -41.548 -59.393 1.00 54.19 145 ASN A O 1
ATOM 1155 N N . SER A 1 146 ? 27.719 -41.552 -57.153 1.00 52.41 146 SER A N 1
ATOM 1156 C CA . SER A 1 146 ? 28.715 -42.624 -56.979 1.00 52.41 146 SER A CA 1
ATOM 1157 C C . SER A 1 146 ? 28.152 -44.042 -57.177 1.00 52.41 146 SER A C 1
ATOM 1159 O O . SER A 1 146 ? 28.926 -44.992 -57.234 1.00 52.41 146 SER A O 1
ATOM 1161 N N . ALA A 1 147 ? 26.828 -44.214 -57.262 1.00 50.78 147 ALA A N 1
ATOM 1162 C CA . ALA A 1 147 ? 26.178 -45.518 -57.453 1.00 50.78 147 ALA A CA 1
ATOM 1163 C C . ALA A 1 147 ? 25.803 -45.813 -58.922 1.00 50.78 147 ALA A C 1
ATOM 1165 O O . ALA A 1 147 ? 25.076 -46.771 -59.187 1.00 50.78 147 ALA A O 1
ATOM 1166 N N . ARG A 1 148 ? 26.237 -44.967 -59.870 1.00 50.16 148 ARG A N 1
ATOM 1167 C CA . ARG A 1 148 ? 25.831 -45.020 -61.286 1.00 50.16 148 ARG A CA 1
ATOM 1168 C C . ARG A 1 148 ? 26.989 -45.201 -62.282 1.00 50.16 148 ARG A C 1
ATOM 1170 O O . ARG A 1 148 ? 26.751 -45.053 -63.479 1.00 50.16 148 ARG A O 1
ATOM 1177 N N . GLU A 1 149 ? 28.184 -45.547 -61.803 1.00 42.62 149 GLU A N 1
ATOM 1178 C CA . GLU A 1 149 ? 29.315 -46.028 -62.622 1.00 42.62 149 GLU A CA 1
ATOM 1179 C C . GLU A 1 149 ? 29.501 -47.542 -62.491 1.00 42.62 149 GLU A C 1
ATOM 1181 O O . GLU A 1 149 ? 29.385 -48.060 -61.355 1.00 42.62 149 GLU A O 1
#

Sequence (149 aa):
MTKQSTSALFKGFSEQFLSLRPTWMLEQQLYERSLSSGDGLEEYITDIQRRCKKLFKTDRETVTAFIRGLPASVRLFVLQKNPKDFKEAIQSARLAQESLAAFPSFDTGSNNIIQQTLKEQQEAIQLLTKSIQEIKAADDGACINSARE

Foldseek 3Di:
DDPPDPVVVVVVCCVVVVPVDDLVVLVVVLQPAADDPPDDPVVSLVVLVVSCVVSVHDQVVSLVSSLNRYDPQLSVQLVVVVDPGPVSSSVSSVVSVVVCVVPVDDPPPVVVVVVVVVVVVVVVVVVVVVVVVVVVVVVVVVVVVVVPD